Protein AF-A0A3D5BRB4-F1 (afdb_monomer)

Mean predicted aligned error: 9.16 Å

Radius of gyration: 21.83 Å; Cα contacts (8 Å, |Δi|>4): 92; chains: 1; bounding box: 49×21×58 Å

pLDDT: mean 83.14, std 8.95, range [60.34, 96.88]

Structure (mmCIF, N/CA/C/O backbone):
data_AF-A0A3D5BRB4-F1
#
_entry.id   AF-A0A3D5BRB4-F1
#
loop_
_atom_site.group_PDB
_atom_site.id
_atom_site.type_symbol
_atom_site.label_atom_id
_atom_site.label_alt_id
_atom_site.label_comp_id
_atom_site.label_asym_id
_atom_site.label_entity_id
_atom_site.label_seq_id
_atom_site.pdbx_PDB_ins_code
_atom_site.Cartn_x
_atom_site.Cartn_y
_atom_site.Cartn_z
_atom_site.occupancy
_atom_site.B_iso_or_equiv
_atom_site.auth_seq_id
_atom_site.auth_comp_id
_atom_site.auth_asym_id
_atom_site.auth_atom_id
_atom_site.pdbx_PDB_model_num
ATOM 1 N N . MET A 1 1 ? 14.524 10.921 -29.822 1.00 70.69 1 MET A N 1
ATOM 2 C CA . MET A 1 1 ? 13.113 10.756 -30.241 1.00 70.69 1 MET A CA 1
ATOM 3 C C . MET A 1 1 ? 12.640 9.313 -30.091 1.00 70.69 1 MET A C 1
ATOM 5 O O . MET A 1 1 ? 11.707 9.103 -29.334 1.00 70.69 1 MET A O 1
ATOM 9 N N . LEU A 1 2 ? 13.307 8.321 -30.701 1.00 81.62 2 LEU A N 1
ATOM 10 C CA . LEU A 1 2 ? 12.950 6.895 -30.564 1.00 81.62 2 LEU A CA 1
ATOM 11 C C . LEU A 1 2 ? 12.764 6.387 -29.108 1.00 81.62 2 LEU A C 1
ATOM 13 O O . LEU A 1 2 ? 11.720 5.799 -28.839 1.00 81.62 2 LEU A O 1
ATOM 17 N N . PRO A 1 3 ? 13.680 6.654 -28.148 1.00 87.00 3 PRO A N 1
ATOM 18 C CA . PRO A 1 3 ? 13.520 6.163 -26.771 1.00 87.00 3 PRO A CA 1
ATOM 19 C C . PRO A 1 3 ? 12.309 6.769 -26.047 1.00 87.00 3 PRO A C 1
ATOM 21 O O . PRO A 1 3 ? 11.641 6.085 -25.280 1.00 87.00 3 PRO A O 1
ATOM 24 N N . LEU A 1 4 ? 11.973 8.030 -26.343 1.00 91.12 4 LEU A N 1
ATOM 25 C CA . LEU A 1 4 ? 10.806 8.702 -25.768 1.00 91.12 4 LEU A CA 1
ATOM 26 C C . LEU A 1 4 ? 9.497 8.063 -26.251 1.00 91.12 4 LEU A C 1
ATOM 28 O O . LEU A 1 4 ? 8.573 7.884 -25.465 1.00 91.12 4 LEU A O 1
ATOM 32 N N . VAL A 1 5 ? 9.429 7.695 -27.535 1.00 94.44 5 VAL A N 1
ATOM 33 C CA . VAL A 1 5 ? 8.255 7.023 -28.110 1.00 94.44 5 VAL A CA 1
ATOM 34 C C . VAL A 1 5 ? 8.074 5.637 -27.494 1.00 94.44 5 VAL A C 1
ATOM 36 O O . VAL A 1 5 ? 6.961 5.291 -27.113 1.00 94.44 5 VAL A O 1
ATOM 39 N N . ILE A 1 6 ? 9.158 4.868 -27.335 1.00 93.94 6 ILE A N 1
ATOM 40 C CA . ILE A 1 6 ? 9.111 3.540 -26.702 1.00 93.94 6 ILE A CA 1
ATOM 41 C C . ILE A 1 6 ? 8.622 3.655 -25.255 1.00 93.94 6 ILE A C 1
ATOM 43 O O . ILE A 1 6 ? 7.695 2.947 -24.867 1.00 93.94 6 ILE A O 1
ATOM 47 N N . LEU A 1 7 ? 9.184 4.586 -24.479 1.00 94.81 7 LEU A N 1
ATOM 48 C CA . LEU A 1 7 ? 8.746 4.840 -23.107 1.00 94.81 7 LEU A CA 1
ATOM 49 C C . LEU A 1 7 ? 7.256 5.202 -23.049 1.00 94.81 7 LEU A C 1
ATOM 51 O O . LEU A 1 7 ? 6.519 4.648 -22.237 1.00 94.81 7 LEU A O 1
ATOM 55 N N . LEU A 1 8 ? 6.798 6.095 -23.931 1.00 95.38 8 LEU A N 1
ATOM 56 C CA . LEU A 1 8 ? 5.400 6.514 -23.979 1.00 95.38 8 LEU A CA 1
ATOM 57 C C . LEU A 1 8 ? 4.465 5.338 -24.288 1.00 95.38 8 LEU A C 1
ATOM 59 O O . LEU A 1 8 ? 3.420 5.211 -23.655 1.00 95.38 8 LEU A O 1
ATOM 63 N N . VAL A 1 9 ? 4.848 4.460 -25.219 1.00 96.00 9 VAL A N 1
ATOM 64 C CA . VAL A 1 9 ? 4.084 3.245 -25.541 1.00 96.00 9 VAL A CA 1
ATOM 65 C C . VAL A 1 9 ? 4.010 2.310 -24.334 1.00 96.00 9 VA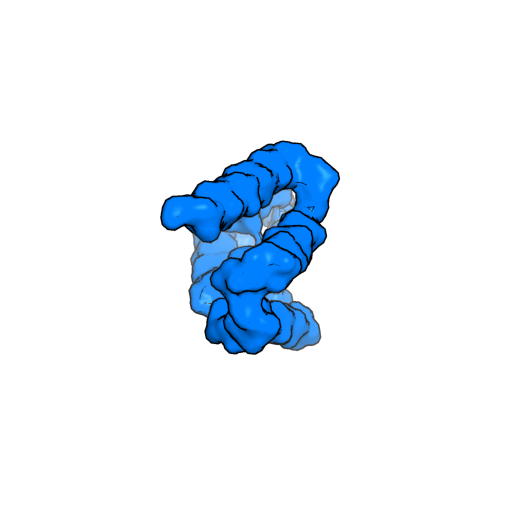L A C 1
ATOM 67 O O . VAL A 1 9 ? 2.925 1.817 -24.027 1.00 96.00 9 VAL A O 1
ATOM 70 N N . ILE A 1 10 ? 5.119 2.099 -23.617 1.00 95.50 10 ILE A N 1
ATOM 71 C CA . ILE A 1 10 ? 5.140 1.268 -22.401 1.00 95.50 10 ILE A CA 1
ATOM 72 C C . ILE A 1 10 ? 4.193 1.848 -21.342 1.00 95.50 10 ILE A C 1
ATOM 74 O O . ILE A 1 10 ? 3.350 1.126 -20.809 1.00 95.50 10 ILE A O 1
ATOM 78 N N . VAL A 1 11 ? 4.279 3.154 -21.077 1.00 95.44 11 VAL A N 1
ATOM 79 C CA . VAL A 1 11 ? 3.446 3.838 -20.074 1.00 95.44 11 VAL A CA 1
ATOM 80 C C . VAL A 1 11 ? 1.965 3.811 -20.454 1.00 95.44 11 VAL A C 1
ATOM 82 O O . VAL A 1 11 ? 1.126 3.492 -19.612 1.00 95.44 11 VAL A O 1
ATOM 85 N N . LEU A 1 12 ? 1.624 4.095 -21.715 1.00 96.88 12 LEU A N 1
ATOM 86 C CA . LEU A 1 12 ? 0.241 4.030 -22.197 1.00 96.88 12 LEU A CA 1
ATOM 87 C C . LEU A 1 12 ? -0.322 2.613 -22.100 1.00 96.88 12 LEU A C 1
ATOM 89 O O . LEU A 1 12 ? -1.458 2.432 -21.667 1.00 96.88 12 LEU A O 1
ATOM 93 N N . THR A 1 13 ? 0.478 1.606 -22.452 1.00 95.56 13 THR A N 1
ATOM 94 C CA . THR A 1 13 ? 0.068 0.202 -22.345 1.00 95.56 13 THR A CA 1
ATOM 95 C C . THR A 1 13 ? -0.194 -0.171 -20.887 1.00 95.56 13 THR A C 1
ATOM 97 O O . THR A 1 13 ? -1.240 -0.737 -20.582 1.00 95.56 13 THR A O 1
ATOM 100 N N . ALA A 1 14 ? 0.699 0.208 -19.967 1.00 95.88 14 ALA A N 1
ATOM 101 C CA . ALA A 1 14 ? 0.512 -0.019 -18.535 1.00 95.88 14 ALA A CA 1
ATOM 102 C C . ALA A 1 14 ? -0.763 0.652 -18.004 1.00 95.88 14 ALA A C 1
ATOM 104 O O . ALA A 1 14 ? -1.524 0.030 -17.267 1.00 95.88 14 ALA A O 1
ATOM 105 N N . LEU A 1 15 ? -1.036 1.891 -18.426 1.00 96.38 15 LEU A N 1
ATOM 106 C CA . LEU A 1 15 ? -2.237 2.626 -18.036 1.00 96.38 15 LEU A CA 1
ATOM 107 C C . LEU A 1 15 ? -3.516 1.923 -18.506 1.00 96.38 15 LEU A C 1
ATOM 109 O O . LEU A 1 15 ? -4.450 1.764 -17.723 1.00 96.38 15 LEU A O 1
ATOM 113 N N . VAL A 1 16 ? -3.554 1.464 -19.760 1.00 96.19 16 VAL A N 1
ATOM 114 C CA . VAL A 1 16 ? -4.697 0.707 -20.296 1.00 96.19 16 VAL A CA 1
ATOM 115 C C . VAL A 1 16 ? -4.897 -0.595 -19.523 1.00 96.19 16 VAL A C 1
ATOM 117 O O . VAL A 1 16 ? -6.029 -0.921 -19.174 1.00 96.19 16 VAL A O 1
ATOM 120 N N . LEU A 1 17 ? -3.817 -1.313 -19.200 1.00 95.44 17 LEU A N 1
ATOM 121 C CA . LEU A 1 17 ? -3.889 -2.545 -18.411 1.00 95.44 17 LEU A CA 1
ATOM 122 C C . LEU A 1 17 ? -4.391 -2.293 -16.983 1.00 95.44 17 LEU A C 1
ATOM 124 O O . LEU A 1 17 ? -5.208 -3.067 -16.486 1.00 95.44 17 LEU A O 1
ATOM 128 N N . PHE A 1 18 ? -3.958 -1.202 -16.344 1.00 94.56 18 PHE A N 1
ATOM 129 C CA . PHE A 1 18 ? -4.446 -0.812 -15.021 1.00 94.56 18 PHE A CA 1
ATOM 130 C C . PHE A 1 18 ? -5.928 -0.439 -15.029 1.00 94.56 18 PHE A C 1
ATOM 132 O O . PHE A 1 18 ? -6.663 -0.886 -14.154 1.00 94.56 18 PHE A O 1
ATOM 139 N N . ILE A 1 19 ? -6.385 0.334 -16.019 1.00 95.31 19 ILE A N 1
ATOM 140 C CA . ILE A 1 19 ? -7.801 0.716 -16.141 1.00 95.31 19 ILE A CA 1
ATOM 141 C C . ILE A 1 19 ? -8.665 -0.503 -16.485 1.00 95.31 19 ILE A C 1
ATOM 143 O O . ILE A 1 19 ? -9.761 -0.653 -15.951 1.00 95.31 19 ILE A O 1
ATOM 147 N N . GLY A 1 20 ? -8.177 -1.377 -17.369 1.00 94.31 20 GLY A N 1
ATOM 148 C CA . GLY A 1 20 ? -8.888 -2.583 -17.783 1.00 94.31 20 GLY A CA 1
ATOM 149 C C . GLY A 1 20 ? -9.000 -3.635 -16.679 1.00 94.31 20 GLY A C 1
ATOM 150 O O . GLY A 1 20 ? -9.903 -4.466 -16.729 1.00 94.31 20 GLY A O 1
ATOM 151 N N . GLY A 1 21 ? -8.096 -3.620 -15.692 1.00 90.94 21 GLY A N 1
ATOM 152 C CA . GLY A 1 21 ? -8.098 -4.567 -14.573 1.00 90.94 21 GLY A CA 1
ATOM 153 C C . GLY A 1 21 ? -7.948 -6.034 -14.997 1.00 90.94 21 GLY A C 1
ATOM 154 O O . GLY A 1 21 ? -8.263 -6.932 -14.222 1.00 90.94 21 GLY A O 1
ATOM 155 N N . TRP A 1 22 ? -7.501 -6.297 -16.231 1.00 92.69 22 TRP A N 1
ATOM 156 C CA . TRP A 1 22 ? -7.413 -7.650 -16.795 1.00 92.69 22 TRP A CA 1
ATOM 157 C C . TRP A 1 22 ? -6.301 -8.486 -16.166 1.00 92.69 22 TRP A C 1
ATOM 159 O O . TRP A 1 22 ? -6.377 -9.712 -16.150 1.00 92.69 22 TRP A O 1
ATOM 169 N N . LEU A 1 23 ? -5.259 -7.820 -15.668 1.00 94.06 23 LEU A N 1
ATOM 170 C CA . LEU A 1 23 ? -4.114 -8.433 -15.011 1.00 94.06 23 LEU A CA 1
ATOM 171 C C . LEU A 1 23 ? -3.950 -7.839 -13.608 1.00 94.06 23 LEU A C 1
ATOM 173 O O . LEU A 1 23 ? -4.214 -6.647 -13.421 1.00 94.06 23 LEU A O 1
ATOM 177 N N . PRO A 1 24 ? -3.467 -8.629 -12.631 1.00 94.19 24 PRO A N 1
ATOM 178 C CA . PRO A 1 24 ? -3.074 -8.097 -11.334 1.00 94.19 24 PRO A CA 1
ATOM 179 C C . PRO A 1 24 ? -2.045 -6.977 -11.502 1.00 94.19 24 PRO A C 1
ATOM 181 O O . PRO A 1 24 ? -1.116 -7.092 -12.307 1.00 94.19 24 PRO A O 1
ATOM 184 N N . VAL A 1 25 ? -2.190 -5.915 -10.711 1.00 91.06 25 VAL A N 1
ATOM 185 C CA . VAL A 1 25 ? -1.302 -4.740 -10.744 1.00 91.06 25 VAL A CA 1
ATOM 186 C C . VAL A 1 25 ? 0.175 -5.114 -10.599 1.00 91.06 25 VAL A C 1
ATOM 188 O O . VAL A 1 25 ? 1.018 -4.549 -11.293 1.00 91.06 25 VAL A O 1
ATOM 191 N N . ASP A 1 26 ? 0.476 -6.131 -9.791 1.00 92.69 26 ASP A N 1
ATOM 192 C CA . ASP A 1 26 ? 1.838 -6.626 -9.575 1.00 92.69 26 ASP A CA 1
ATOM 193 C C . ASP A 1 26 ? 2.438 -7.238 -10.852 1.00 92.69 26 ASP A C 1
ATOM 195 O O . ASP A 1 26 ? 3.606 -7.017 -11.177 1.00 92.69 26 ASP A O 1
ATOM 199 N N . VAL A 1 27 ? 1.622 -7.965 -11.625 1.00 94.88 27 VAL A N 1
ATOM 200 C CA . VAL A 1 27 ? 2.034 -8.579 -12.897 1.00 94.88 27 VAL A CA 1
ATOM 201 C C . VAL A 1 27 ? 2.285 -7.502 -13.946 1.00 94.88 27 VAL A C 1
ATOM 203 O O . VAL A 1 27 ? 3.289 -7.554 -14.654 1.00 94.88 27 VAL A O 1
ATOM 206 N N . VAL A 1 28 ? 1.410 -6.496 -14.026 1.00 95.69 28 VAL A N 1
ATOM 207 C CA . VAL A 1 28 ? 1.599 -5.351 -14.929 1.00 95.69 28 VAL A CA 1
ATOM 208 C C . VAL A 1 28 ? 2.889 -4.602 -14.583 1.00 95.69 28 VAL A C 1
ATOM 210 O O . VAL A 1 28 ? 3.669 -4.296 -15.483 1.00 95.69 28 VAL A O 1
ATOM 213 N N . GLY A 1 29 ? 3.166 -4.378 -13.295 1.00 93.12 29 GLY A N 1
ATOM 214 C CA . GLY A 1 29 ? 4.410 -3.757 -12.836 1.00 93.12 29 GLY A CA 1
ATOM 215 C C . GLY A 1 29 ? 5.663 -4.533 -13.259 1.00 93.12 29 GLY A C 1
ATOM 216 O O . GLY A 1 29 ? 6.602 -3.942 -13.794 1.00 93.12 29 GLY A O 1
ATOM 217 N N . LEU A 1 30 ? 5.659 -5.862 -13.102 1.00 93.75 30 LEU A N 1
ATOM 218 C CA . LEU A 1 30 ? 6.760 -6.722 -13.553 1.00 93.75 30 LEU A CA 1
ATOM 219 C C . LEU A 1 30 ? 6.946 -6.690 -15.076 1.00 93.75 30 LEU A C 1
ATOM 221 O O . LEU A 1 30 ? 8.082 -6.659 -15.546 1.00 93.75 30 LEU A O 1
ATOM 225 N N . MET A 1 31 ? 5.857 -6.653 -15.851 1.00 94.50 31 MET A N 1
ATOM 226 C CA . MET A 1 31 ? 5.935 -6.521 -17.310 1.00 94.50 31 MET A CA 1
ATOM 227 C C . MET A 1 31 ? 6.532 -5.180 -17.739 1.00 94.50 31 MET A C 1
ATOM 229 O O . MET A 1 31 ? 7.348 -5.150 -18.656 1.00 94.50 31 MET A O 1
ATOM 233 N N . VAL A 1 32 ? 6.166 -4.080 -17.073 1.00 94.56 32 VAL A N 1
ATOM 234 C CA . VAL A 1 32 ? 6.752 -2.755 -17.335 1.00 94.56 32 VAL A CA 1
ATOM 235 C C . VAL A 1 32 ? 8.247 -2.763 -17.035 1.00 94.56 32 VAL A C 1
ATOM 237 O O . VAL A 1 32 ? 9.037 -2.317 -17.863 1.00 94.56 32 VAL A O 1
ATOM 240 N N . LEU A 1 33 ? 8.647 -3.317 -15.8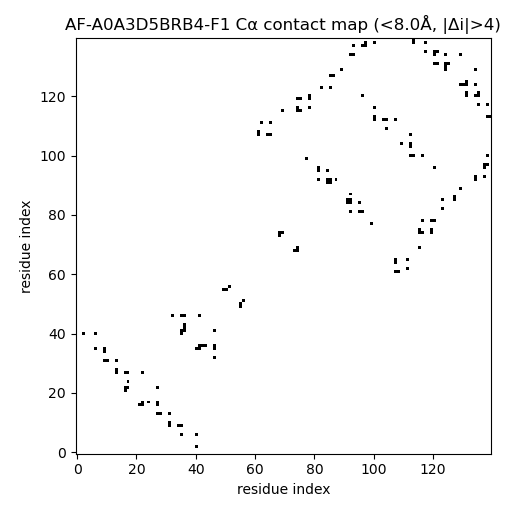89 1.00 93.50 33 LEU A N 1
ATOM 241 C CA . LEU A 1 33 ? 10.052 -3.425 -15.508 1.00 93.50 33 LEU A CA 1
ATOM 242 C C . LEU A 1 33 ? 10.852 -4.272 -16.511 1.00 93.50 33 LEU A C 1
ATOM 244 O O . LEU A 1 33 ? 11.916 -3.850 -16.961 1.00 93.50 33 LEU A O 1
ATOM 248 N N . ALA A 1 34 ? 10.309 -5.421 -16.924 1.00 93.00 34 ALA A N 1
ATOM 249 C CA . ALA A 1 34 ? 10.909 -6.264 -17.953 1.00 93.00 34 ALA A CA 1
ATOM 250 C C . ALA A 1 34 ? 11.017 -5.535 -19.302 1.00 93.00 34 ALA A C 1
ATOM 252 O O . ALA A 1 34 ? 12.061 -5.594 -19.946 1.00 93.00 34 ALA A O 1
ATOM 253 N N . ALA A 1 35 ? 9.978 -4.805 -19.719 1.00 94.06 35 ALA A N 1
ATOM 254 C CA . ALA A 1 35 ? 9.988 -4.037 -20.961 1.00 94.06 35 ALA A CA 1
ATOM 255 C C . ALA A 1 35 ? 11.050 -2.926 -20.943 1.00 94.06 35 ALA A C 1
ATOM 257 O O . ALA A 1 35 ? 11.776 -2.761 -21.922 1.00 94.06 35 ALA A O 1
ATOM 258 N N . LEU A 1 36 ? 11.186 -2.194 -19.834 1.00 92.94 36 LEU A N 1
ATOM 259 C CA . LEU A 1 36 ? 12.198 -1.144 -19.672 1.00 92.94 36 LEU A CA 1
ATOM 260 C C . LEU A 1 36 ? 13.628 -1.705 -19.708 1.00 92.94 36 LEU A C 1
ATOM 262 O O . LEU A 1 36 ? 14.487 -1.136 -20.381 1.00 92.94 36 LEU A O 1
ATOM 266 N N . ALA A 1 37 ? 13.865 -2.843 -19.050 1.00 91.31 37 ALA A N 1
ATOM 267 C CA . ALA A 1 37 ? 15.165 -3.510 -19.058 1.00 91.31 37 ALA A CA 1
ATOM 268 C C . ALA A 1 37 ? 15.517 -4.085 -20.444 1.00 91.31 37 ALA A C 1
ATOM 270 O O . ALA A 1 37 ? 16.622 -3.875 -20.939 1.00 91.31 37 ALA A O 1
ATOM 271 N N . LEU A 1 38 ? 14.573 -4.765 -21.110 1.00 91.81 38 LEU A N 1
ATOM 272 C CA . LEU A 1 38 ? 14.786 -5.361 -22.439 1.00 91.81 38 LEU A CA 1
ATOM 273 C C . LEU A 1 38 ? 14.988 -4.314 -23.540 1.00 91.81 38 LEU A C 1
ATOM 275 O O . LEU A 1 38 ? 15.713 -4.560 -24.500 1.00 91.81 38 LEU A O 1
ATOM 279 N N . THR A 1 39 ? 14.351 -3.149 -23.413 1.00 91.25 39 THR A N 1
ATOM 280 C CA . THR A 1 39 ? 14.522 -2.034 -24.360 1.00 91.25 39 THR A CA 1
ATOM 281 C C . THR A 1 39 ? 15.798 -1.227 -24.111 1.00 91.25 39 THR A C 1
ATOM 283 O O . THR A 1 39 ? 16.112 -0.345 -24.909 1.00 91.25 39 THR A O 1
ATOM 286 N N . GLY A 1 40 ? 16.539 -1.514 -23.032 1.00 89.06 40 GLY A N 1
ATOM 287 C CA . GLY A 1 40 ? 17.755 -0.788 -22.660 1.00 89.06 40 GLY A CA 1
ATOM 288 C C . GLY A 1 40 ? 17.502 0.675 -22.289 1.00 89.06 40 GLY A C 1
ATOM 289 O O . GLY A 1 40 ? 18.431 1.479 -22.309 1.00 89.06 40 GLY A O 1
ATOM 290 N N . LEU A 1 41 ? 16.249 1.034 -21.982 1.00 89.69 41 LEU A N 1
ATOM 291 C CA . LEU A 1 41 ? 15.882 2.376 -21.519 1.00 89.69 41 LEU A CA 1
ATOM 292 C C . LEU A 1 41 ? 16.399 2.654 -20.104 1.00 89.69 41 LEU A C 1
ATOM 294 O O . LEU A 1 41 ? 16.522 3.815 -19.726 1.00 89.69 41 LEU A O 1
ATOM 298 N N . VAL A 1 42 ? 16.649 1.591 -19.338 1.00 90.56 42 VAL A N 1
ATOM 299 C CA . VAL A 1 42 ? 17.039 1.619 -17.929 1.00 90.56 42 VAL A CA 1
ATOM 300 C C . VAL A 1 42 ? 18.112 0.550 -17.710 1.00 90.56 42 VAL A C 1
ATOM 302 O O . VAL A 1 42 ? 18.002 -0.548 -18.266 1.00 90.56 42 VAL A O 1
ATOM 305 N N . SER A 1 43 ? 19.151 0.848 -16.925 1.00 90.81 43 SER A N 1
ATOM 306 C CA . SER A 1 43 ? 20.169 -0.155 -16.580 1.00 90.81 43 SER A CA 1
ATOM 307 C C . SER A 1 43 ? 19.596 -1.235 -15.641 1.00 90.81 43 SER A C 1
ATOM 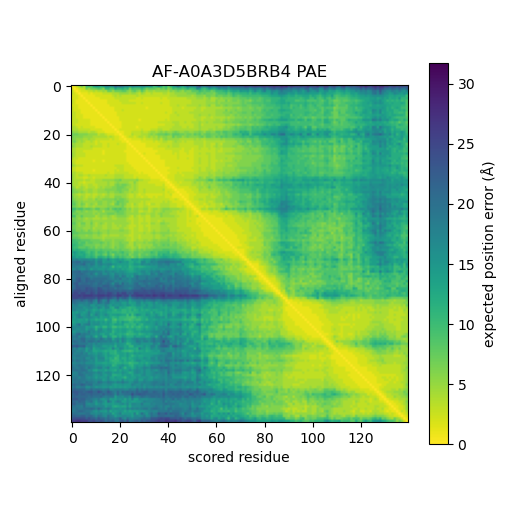309 O O . SER A 1 43 ? 18.606 -0.989 -14.945 1.00 90.81 43 SER A O 1
ATOM 311 N N . PRO A 1 44 ? 20.191 -2.441 -15.564 1.00 86.06 44 PRO A N 1
ATOM 312 C CA . PRO A 1 44 ? 19.776 -3.448 -14.586 1.00 86.06 44 PRO A CA 1
ATOM 313 C C . PRO A 1 44 ? 19.828 -2.934 -13.139 1.00 86.06 44 PRO A C 1
ATOM 315 O O . PRO A 1 44 ? 18.938 -3.243 -12.345 1.00 86.06 44 PRO A O 1
ATOM 318 N N . GLU A 1 45 ? 20.830 -2.118 -12.799 1.00 87.69 45 GLU A N 1
ATOM 319 C CA . GLU A 1 45 ? 20.945 -1.491 -11.480 1.00 87.69 45 GLU A CA 1
ATOM 320 C C . GLU A 1 45 ? 19.810 -0.493 -11.225 1.00 87.69 45 GLU A C 1
ATOM 322 O O . GLU A 1 45 ? 19.203 -0.509 -10.154 1.00 87.69 45 GLU A O 1
ATOM 327 N N . GLU A 1 46 ? 19.479 0.343 -12.210 1.00 88.44 46 GLU A N 1
ATOM 328 C CA . GLU A 1 46 ? 18.384 1.313 -12.119 1.00 88.44 46 GLU A CA 1
ATOM 329 C C . GLU A 1 46 ? 17.011 0.626 -12.029 1.00 88.44 46 GLU A C 1
ATOM 331 O O . GLU A 1 46 ? 16.151 1.049 -11.254 1.00 88.44 46 GLU A O 1
ATOM 336 N N . ALA A 1 47 ? 16.811 -0.478 -12.756 1.00 86.62 47 ALA A N 1
ATOM 337 C CA . ALA A 1 47 ? 15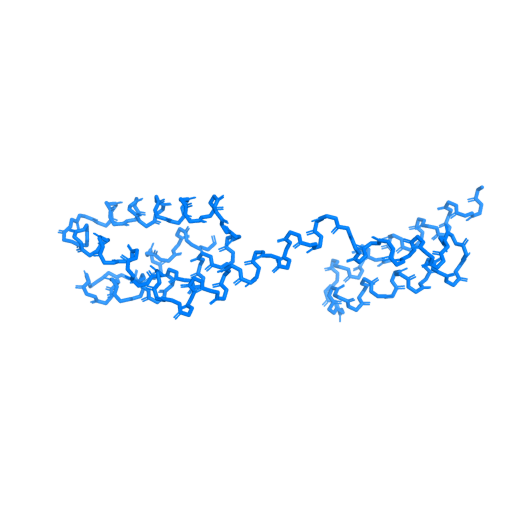.598 -1.285 -12.663 1.00 86.62 47 ALA A CA 1
ATOM 338 C C . ALA A 1 47 ? 15.448 -1.907 -11.263 1.00 86.62 47 ALA A C 1
ATOM 340 O O . ALA A 1 47 ? 14.351 -1.945 -10.703 1.00 86.62 47 ALA A O 1
ATOM 341 N N . MET A 1 48 ? 16.554 -2.355 -10.661 1.00 87.31 48 MET A N 1
ATOM 342 C CA . MET A 1 48 ? 16.563 -2.906 -9.304 1.00 87.31 48 MET A CA 1
ATOM 343 C C . MET A 1 48 ? 16.412 -1.827 -8.219 1.00 87.31 48 MET A C 1
ATOM 345 O O . MET A 1 48 ? 15.870 -2.115 -7.150 1.00 87.31 48 MET A O 1
ATOM 349 N N . ALA A 1 49 ? 16.821 -0.582 -8.485 1.00 87.75 49 ALA A N 1
ATOM 350 C CA . ALA A 1 49 ? 16.766 0.522 -7.523 1.00 87.75 49 ALA A CA 1
ATOM 351 C C . ALA A 1 49 ? 15.339 0.849 -7.041 1.00 87.75 49 ALA A C 1
ATOM 353 O O . ALA A 1 49 ? 15.152 1.321 -5.919 1.00 87.75 49 ALA A O 1
ATOM 354 N N . GLY A 1 50 ? 14.310 0.553 -7.844 1.00 83.31 50 GLY A N 1
ATOM 355 C CA . GLY A 1 50 ? 12.912 0.722 -7.434 1.00 83.31 50 GLY A CA 1
ATOM 356 C C . GLY A 1 50 ? 12.520 -0.144 -6.227 1.00 83.31 50 GLY A C 1
ATOM 357 O O . GLY A 1 50 ? 11.757 0.305 -5.364 1.00 83.31 50 GLY A O 1
ATOM 358 N N . PHE A 1 51 ? 13.088 -1.350 -6.115 1.00 86.69 51 PHE A N 1
ATOM 359 C CA . PHE A 1 51 ? 12.790 -2.300 -5.035 1.00 86.69 51 PHE A CA 1
ATOM 360 C C . PHE A 1 51 ? 13.409 -1.906 -3.691 1.00 86.69 51 PHE A C 1
ATOM 362 O O . PHE A 1 51 ? 12.878 -2.272 -2.645 1.00 86.69 51 PHE A O 1
ATOM 369 N N . SER A 1 52 ? 14.505 -1.147 -3.700 1.00 86.88 52 SER A N 1
ATOM 370 C CA . SER A 1 52 ? 15.156 -0.618 -2.495 1.00 86.88 52 SER A CA 1
ATOM 371 C C . SER A 1 52 ? 14.740 0.820 -2.174 1.00 86.88 52 SER A C 1
ATOM 373 O O . SER A 1 52 ? 15.353 1.473 -1.327 1.00 86.88 52 SER A O 1
ATOM 375 N N . SER A 1 53 ? 13.691 1.333 -2.827 1.00 90.12 53 SER A N 1
ATOM 376 C CA . SER A 1 53 ? 13.244 2.704 -2.606 1.00 90.12 53 SER A CA 1
ATOM 377 C C . SER A 1 53 ? 12.763 2.925 -1.159 1.00 90.12 53 SER A C 1
ATOM 379 O O . SER A 1 53 ? 12.125 2.046 -0.565 1.00 90.12 53 SER A O 1
ATOM 381 N N . PRO A 1 54 ? 12.991 4.122 -0.580 1.00 90.25 54 PRO A N 1
ATOM 382 C CA . PRO A 1 54 ? 12.502 4.461 0.759 1.00 90.25 54 PRO A CA 1
ATOM 383 C C . PRO A 1 54 ? 10.992 4.243 0.930 1.00 90.25 54 PRO A C 1
ATOM 385 O O . PRO A 1 54 ? 10.531 3.867 2.009 1.00 90.25 54 PRO A O 1
ATOM 388 N N . ALA A 1 55 ? 10.221 4.436 -0.146 1.00 87.12 55 ALA A N 1
ATOM 389 C CA . ALA A 1 55 ? 8.786 4.183 -0.175 1.00 87.12 55 ALA A CA 1
ATOM 390 C C . ALA A 1 55 ? 8.459 2.695 0.030 1.00 87.12 55 ALA A C 1
ATOM 392 O O . ALA A 1 55 ? 7.639 2.370 0.888 1.00 87.12 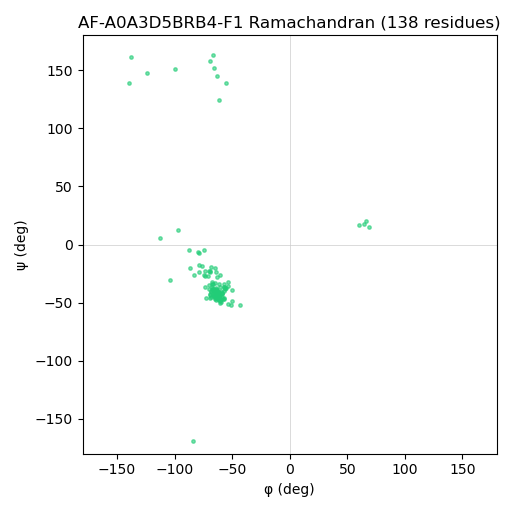55 ALA A O 1
ATOM 393 N N . VAL A 1 56 ? 9.137 1.790 -0.687 1.00 89.44 56 VAL A N 1
ATOM 394 C CA . VAL A 1 56 ? 8.966 0.339 -0.507 1.00 89.44 56 VAL A CA 1
ATOM 395 C C . VAL A 1 56 ? 9.307 -0.051 0.929 1.00 89.44 56 VAL A C 1
ATOM 397 O O . VAL A 1 56 ? 8.486 -0.669 1.602 1.00 89.44 56 VAL A O 1
ATOM 400 N N . ILE A 1 57 ? 10.458 0.386 1.448 1.00 90.38 57 ILE A N 1
ATOM 401 C CA . ILE A 1 57 ? 10.885 0.082 2.825 1.00 90.38 57 ILE A CA 1
ATOM 402 C C . ILE A 1 57 ? 9.845 0.558 3.851 1.00 90.38 57 ILE A C 1
ATOM 404 O O . ILE A 1 57 ? 9.537 -0.159 4.803 1.00 90.38 57 ILE A O 1
ATOM 408 N N . THR A 1 58 ? 9.257 1.737 3.638 1.00 86.56 58 THR A N 1
ATOM 409 C CA . THR A 1 58 ? 8.215 2.289 4.514 1.00 86.56 58 THR A CA 1
ATOM 410 C C . THR A 1 58 ? 6.959 1.419 4.512 1.00 86.56 58 THR A C 1
ATOM 412 O O . THR A 1 58 ? 6.432 1.102 5.577 1.00 86.56 58 THR A O 1
ATOM 415 N N . VAL A 1 59 ? 6.504 0.972 3.338 1.00 85.00 59 VAL A N 1
ATOM 416 C CA . VAL A 1 59 ? 5.349 0.067 3.217 1.00 85.00 59 VAL A CA 1
ATOM 417 C C . VAL A 1 59 ? 5.619 -1.262 3.932 1.00 85.00 59 VAL A C 1
ATOM 419 O O . VAL A 1 59 ? 4.772 -1.739 4.688 1.00 85.00 59 VAL A O 1
ATOM 422 N N . TRP A 1 60 ? 6.819 -1.829 3.778 1.00 88.56 60 TRP A N 1
ATOM 423 C CA . TRP A 1 60 ? 7.233 -3.037 4.501 1.00 88.56 60 TRP A CA 1
ATOM 424 C C . TRP A 1 60 ? 7.230 -2.839 6.021 1.00 88.56 60 TRP A C 1
ATOM 426 O O . TRP A 1 60 ? 6.660 -3.653 6.750 1.00 88.56 60 TRP A O 1
ATOM 436 N N . ALA A 1 61 ? 7.812 -1.742 6.511 1.00 87.00 61 ALA A N 1
ATOM 437 C CA . ALA A 1 61 ? 7.813 -1.409 7.933 1.00 87.00 61 ALA A CA 1
ATOM 438 C C . ALA A 1 61 ? 6.386 -1.250 8.484 1.00 87.00 61 ALA A C 1
ATOM 440 O O . ALA A 1 61 ? 6.085 -1.747 9.569 1.00 87.00 61 ALA A O 1
ATOM 441 N N . MET A 1 62 ? 5.484 -0.630 7.718 1.00 80.94 62 MET A N 1
ATOM 442 C CA . MET A 1 62 ? 4.070 -0.506 8.074 1.00 80.94 62 MET A CA 1
ATOM 443 C C . MET A 1 62 ? 3.363 -1.864 8.158 1.00 80.94 62 MET A C 1
ATOM 445 O O . MET A 1 62 ? 2.607 -2.082 9.104 1.00 80.94 62 MET A O 1
ATOM 449 N N . PHE A 1 63 ? 3.621 -2.797 7.234 1.00 80.69 63 PHE A N 1
ATOM 450 C CA . PHE A 1 63 ? 3.075 -4.158 7.320 1.00 80.69 63 PHE A CA 1
ATOM 451 C C . PHE A 1 63 ? 3.586 -4.916 8.553 1.00 80.69 63 PHE A C 1
ATOM 453 O O . PHE A 1 63 ? 2.814 -5.608 9.219 1.00 80.69 63 PHE A O 1
ATOM 460 N N . ILE A 1 64 ? 4.863 -4.754 8.907 1.00 85.62 64 ILE A N 1
ATOM 461 C CA . ILE A 1 64 ? 5.437 -5.352 10.121 1.00 85.62 64 ILE A CA 1
ATOM 462 C C . ILE A 1 64 ? 4.792 -4.750 11.377 1.00 85.62 64 ILE A C 1
ATOM 464 O O . ILE A 1 64 ? 4.363 -5.490 12.265 1.00 85.62 64 ILE A O 1
ATOM 468 N N . LEU A 1 65 ? 4.673 -3.419 11.443 1.00 80.62 65 LEU A N 1
ATOM 469 C CA . LEU A 1 65 ? 4.001 -2.715 12.539 1.00 80.62 65 LEU A CA 1
ATOM 470 C C . LEU A 1 65 ? 2.550 -3.176 12.688 1.00 80.62 65 LEU A C 1
ATOM 472 O O . LEU A 1 65 ? 2.120 -3.511 13.789 1.00 80.62 65 LEU A O 1
ATOM 476 N N . SER A 1 66 ? 1.825 -3.257 11.575 1.00 69.00 66 SER A N 1
ATOM 477 C CA . SER A 1 66 ? 0.456 -3.764 11.479 1.00 69.00 66 SER A CA 1
ATOM 478 C C . SER A 1 66 ? 0.299 -5.166 12.071 1.00 69.00 66 SER A C 1
ATOM 480 O O . SER A 1 66 ? -0.541 -5.398 12.953 1.00 69.00 66 SER A O 1
ATOM 482 N N . ALA A 1 67 ? 1.160 -6.095 11.654 1.00 76.75 67 ALA A N 1
ATOM 483 C CA . ALA A 1 67 ? 1.165 -7.459 12.163 1.00 76.75 67 ALA A CA 1
ATOM 484 C C . ALA A 1 67 ? 1.502 -7.508 13.664 1.00 76.75 67 ALA A C 1
ATOM 486 O O . ALA A 1 67 ? 0.863 -8.250 14.416 1.00 76.75 67 ALA A O 1
ATOM 487 N N . GLY A 1 68 ? 2.461 -6.695 14.119 1.00 81.44 68 GLY A N 1
ATOM 488 C CA . GLY A 1 68 ? 2.823 -6.568 15.531 1.00 81.44 68 GLY A CA 1
ATOM 489 C C . GLY A 1 68 ? 1.671 -6.040 16.389 1.00 81.44 68 GLY A C 1
ATOM 490 O O . GLY A 1 68 ? 1.368 -6.601 17.444 1.00 81.44 68 GLY A O 1
ATOM 491 N N . LEU A 1 69 ? 0.966 -5.014 15.915 1.00 73.81 69 LEU A N 1
ATOM 492 C CA . LEU A 1 69 ? -0.174 -4.410 16.608 1.00 73.81 69 LEU A CA 1
ATOM 493 C C . LEU A 1 69 ? -1.363 -5.378 16.710 1.00 73.81 69 LEU A C 1
ATOM 495 O O . LEU A 1 69 ? -2.027 -5.461 17.746 1.00 73.81 69 LEU A O 1
ATOM 499 N N . THR A 1 70 ? -1.582 -6.162 15.652 1.00 69.56 70 THR A N 1
ATOM 500 C CA . THR A 1 70 ? -2.618 -7.201 15.604 1.00 69.56 70 THR A CA 1
ATOM 501 C C . THR A 1 70 ? -2.283 -8.364 16.545 1.00 69.56 70 THR A C 1
ATOM 503 O O . THR A 1 70 ? -3.131 -8.780 17.331 1.00 69.56 70 THR A O 1
ATOM 506 N N . ARG A 1 71 ? -1.032 -8.855 16.543 1.00 75.31 71 ARG A N 1
ATOM 507 C CA . ARG A 1 71 ? -0.579 -9.952 17.424 1.00 75.31 71 ARG A CA 1
ATOM 508 C C . ARG A 1 71 ? -0.563 -9.586 18.907 1.00 75.31 71 ARG A C 1
ATOM 510 O O . ARG A 1 71 ? -0.822 -10.444 19.743 1.00 75.31 71 ARG A O 1
ATOM 517 N N . THR A 1 72 ? -0.251 -8.337 19.241 1.00 79.00 72 THR A N 1
ATOM 518 C CA . THR A 1 72 ? -0.193 -7.859 20.635 1.00 79.00 72 THR A CA 1
ATOM 519 C C . THR A 1 72 ? -1.571 -7.559 21.229 1.00 79.00 72 THR A C 1
ATOM 521 O O . THR A 1 72 ? -1.678 -7.276 22.422 1.00 79.00 72 THR A O 1
ATOM 524 N N . GLY A 1 73 ? -2.639 -7.602 20.424 1.00 68.31 73 GLY A N 1
ATOM 525 C CA . GLY A 1 73 ? -3.994 -7.295 20.881 1.00 68.31 73 GLY A CA 1
ATOM 526 C C . GLY A 1 73 ? -4.198 -5.821 21.240 1.00 68.31 73 GLY A C 1
ATOM 527 O O . GLY A 1 73 ? -5.201 -5.481 21.868 1.00 68.31 73 GLY A O 1
ATOM 528 N N . VAL A 1 74 ? -3.288 -4.926 20.836 1.00 70.75 74 VAL A N 1
ATOM 529 C CA . VAL A 1 74 ? -3.430 -3.473 21.041 1.00 70.75 74 VAL A CA 1
ATOM 530 C C . VAL A 1 74 ? -4.724 -2.970 20.403 1.00 70.75 74 VAL A C 1
ATOM 532 O O . VAL A 1 74 ? -5.436 -2.186 21.019 1.00 70.75 74 VAL A O 1
ATOM 535 N N . ALA A 1 75 ? -5.094 -3.531 19.250 1.00 63.31 75 ALA A N 1
ATOM 536 C CA . ALA A 1 75 ? -6.408 -3.404 18.621 1.00 63.31 75 ALA A CA 1
ATOM 537 C C . ALA A 1 75 ? -7.584 -3.538 19.610 1.00 63.31 75 ALA A C 1
ATOM 539 O O . ALA A 1 75 ? -8.446 -2.665 19.714 1.00 63.31 75 ALA A O 1
ATOM 540 N N . TYR A 1 76 ? -7.584 -4.622 20.388 1.00 64.81 76 TYR A N 1
ATOM 541 C CA . TYR A 1 76 ? -8.620 -4.917 21.372 1.00 64.81 76 TYR A CA 1
ATOM 542 C C . TYR A 1 76 ? -8.560 -3.956 22.567 1.00 64.81 76 TYR A C 1
ATOM 544 O O . TYR A 1 76 ? -9.595 -3.492 23.044 1.00 64.81 76 TYR A O 1
ATOM 552 N N . ARG A 1 77 ? -7.350 -3.594 23.018 1.00 71.00 77 ARG A N 1
ATOM 553 C CA . ARG A 1 77 ? -7.155 -2.631 24.116 1.00 71.00 77 ARG A CA 1
ATOM 554 C C . ARG A 1 77 ? -7.591 -1.216 23.741 1.00 71.00 77 ARG A C 1
ATOM 556 O O . ARG A 1 77 ? -8.118 -0.517 24.597 1.00 71.00 77 ARG A O 1
ATOM 563 N N . ILE A 1 78 ? -7.430 -0.816 22.479 1.00 67.50 78 ILE A N 1
ATOM 564 C CA . ILE A 1 78 ? -7.934 0.461 21.957 1.00 67.50 78 ILE A CA 1
ATOM 565 C C . ILE A 1 78 ? -9.464 0.454 21.934 1.00 67.50 78 ILE A C 1
ATOM 567 O O . ILE A 1 78 ? -10.066 1.455 22.300 1.00 67.50 78 ILE A O 1
ATOM 571 N N . GLY A 1 79 ? -10.095 -0.675 21.586 1.00 63.97 79 GLY A N 1
ATOM 572 C CA . GLY A 1 79 ? -11.555 -0.834 21.565 1.00 63.97 79 GLY A CA 1
ATOM 573 C C . GLY A 1 79 ? -12.238 -0.831 22.941 1.00 63.97 79 GLY A C 1
ATOM 574 O O . GLY A 1 79 ? -13.420 -0.504 23.035 1.00 63.97 79 GLY A O 1
ATOM 575 N N . GLN A 1 80 ? -11.523 -1.156 24.023 1.00 72.88 80 GLN A N 1
ATOM 576 C CA . GLN A 1 80 ? -12.086 -1.174 25.381 1.00 72.88 80 GLN A CA 1
ATOM 577 C C . GLN A 1 80 ? -12.624 0.197 25.848 1.00 72.88 80 GLN A C 1
ATOM 579 O O . GLN A 1 80 ? -13.780 0.247 26.273 1.00 72.88 80 GLN A O 1
ATOM 584 N N . PRO A 1 81 ? -11.876 1.316 25.742 1.00 73.69 81 PRO A N 1
ATOM 585 C CA . PRO A 1 81 ? -12.399 2.646 26.055 1.00 73.69 81 PRO A CA 1
ATOM 586 C C . PRO A 1 81 ? -13.639 3.028 25.234 1.00 73.69 81 PRO A C 1
ATOM 588 O O . PRO A 1 81 ? -14.543 3.681 25.758 1.00 73.69 81 PRO A O 1
ATOM 591 N N . LEU A 1 82 ? -13.735 2.582 23.972 1.00 70.75 82 LEU A N 1
ATOM 592 C CA . LEU A 1 82 ? -14.901 2.849 23.117 1.00 70.75 82 LEU A CA 1
ATOM 593 C C . LEU A 1 82 ? -16.195 2.218 23.648 1.00 70.75 82 LEU A C 1
ATOM 595 O O . LEU A 1 82 ? -17.280 2.738 23.387 1.00 70.75 82 LEU A O 1
ATOM 599 N N . GLN A 1 83 ? -16.107 1.158 24.458 1.00 69.31 83 GLN A N 1
ATOM 600 C CA . GLN A 1 83 ? -17.278 0.561 25.109 1.00 69.31 83 GLN A CA 1
ATOM 601 C C . GLN A 1 83 ? -17.969 1.524 26.079 1.00 69.31 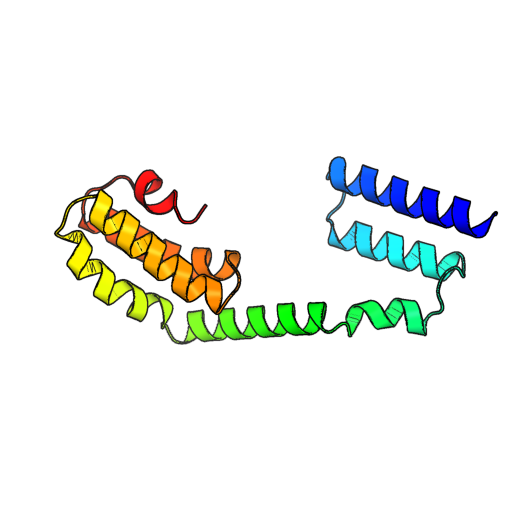83 GLN A C 1
ATOM 603 O O . GLN A 1 83 ? -19.185 1.447 26.250 1.00 69.31 83 GLN A O 1
ATOM 608 N N . HIS A 1 84 ? -17.235 2.468 26.674 1.00 72.62 84 HIS A N 1
ATOM 609 C CA . HIS A 1 84 ? -17.834 3.475 27.549 1.00 72.62 84 HIS A CA 1
ATOM 610 C C . HIS A 1 84 ? -18.738 4.438 26.765 1.00 72.62 84 HIS A C 1
ATOM 612 O O . HIS A 1 84 ? -19.820 4.802 27.224 1.00 72.62 84 HIS A O 1
ATOM 618 N N . PHE A 1 85 ? -18.342 4.769 25.534 1.00 71.25 85 PHE A N 1
ATOM 619 C CA . PHE A 1 85 ? -19.105 5.629 24.628 1.00 71.25 85 PHE A CA 1
ATOM 620 C C . PHE A 1 85 ? -20.265 4.898 23.939 1.00 71.25 85 PHE A C 1
ATOM 622 O O . PHE A 1 85 ? -21.207 5.545 23.482 1.00 71.25 85 PHE A O 1
ATOM 629 N N . ALA A 1 86 ? -20.262 3.559 23.927 1.00 66.69 86 ALA A N 1
ATOM 630 C CA . ALA A 1 86 ? -21.364 2.748 23.400 1.00 66.69 86 ALA A CA 1
ATOM 631 C C . ALA A 1 86 ? -22.673 2.902 24.197 1.00 66.69 86 ALA A C 1
ATOM 633 O O . ALA A 1 86 ? -23.745 2.620 23.666 1.00 66.69 86 ALA A O 1
ATOM 634 N N . ARG A 1 87 ? -22.593 3.382 25.448 1.00 67.38 87 ARG A N 1
ATOM 635 C CA . ARG A 1 87 ? -23.756 3.753 26.275 1.00 67.38 87 ARG A CA 1
ATOM 636 C C . ARG A 1 87 ? -24.388 5.092 25.875 1.00 67.38 87 ARG A C 1
ATOM 638 O O . ARG A 1 87 ? -25.524 5.355 26.254 1.00 67.38 87 ARG A O 1
ATOM 645 N N . GLY A 1 88 ? -23.659 5.934 25.141 1.00 71.19 88 GLY A N 1
ATOM 646 C CA . GLY A 1 88 ? -24.149 7.205 24.610 1.00 71.19 88 GLY A CA 1
ATOM 647 C C . GLY A 1 88 ? -24.897 7.051 23.280 1.00 71.19 88 GLY A C 1
ATOM 648 O O . GLY A 1 88 ? -25.206 5.945 22.834 1.00 71.19 88 GLY A O 1
ATOM 649 N N . GLY A 1 89 ? -25.183 8.172 22.613 1.00 80.00 89 GLY A N 1
ATOM 650 C CA . GLY A 1 89 ? -25.842 8.198 21.299 1.00 80.00 89 GLY A CA 1
ATOM 651 C C . GLY A 1 89 ? -25.001 7.597 20.160 1.00 80.00 89 GLY A C 1
ATOM 652 O O . GLY A 1 89 ? -23.787 7.439 20.279 1.00 80.00 89 GLY A O 1
ATOM 653 N N . GLU A 1 90 ? -25.645 7.270 19.034 1.00 79.81 90 GLU A N 1
ATOM 654 C CA . GLU A 1 90 ? -24.982 6.726 17.830 1.00 79.81 90 GLU A CA 1
ATOM 655 C C . GLU A 1 90 ? -23.911 7.678 17.297 1.00 79.81 90 GLU A C 1
ATOM 657 O O . GLU A 1 90 ? -22.793 7.247 17.032 1.00 79.81 90 GLU A O 1
ATOM 662 N N . ALA A 1 91 ? -24.204 8.981 17.272 1.00 82.25 91 ALA A N 1
ATOM 663 C CA . ALA A 1 91 ? -23.255 10.011 16.864 1.00 82.25 91 ALA A CA 1
ATOM 664 C C . ALA A 1 91 ? -21.982 10.030 17.729 1.00 82.25 91 ALA A C 1
ATOM 666 O O . ALA A 1 91 ? -20.882 10.132 17.197 1.00 82.25 91 ALA A O 1
ATOM 667 N N . VAL A 1 92 ? -22.108 9.870 19.052 1.00 84.44 92 VAL A N 1
ATOM 668 C CA . VAL A 1 92 ? -20.953 9.852 19.969 1.00 84.44 92 VAL A CA 1
ATOM 669 C C . VAL A 1 92 ? -20.073 8.631 19.702 1.00 84.44 92 VAL A C 1
ATOM 671 O O . VAL A 1 92 ? -18.850 8.740 19.687 1.00 84.44 92 VAL A O 1
ATOM 674 N N . LEU A 1 93 ? -20.694 7.480 19.438 1.00 82.31 93 LEU A N 1
ATOM 675 C CA . LEU A 1 93 ? -19.983 6.245 19.122 1.00 82.31 93 LEU A CA 1
ATOM 676 C C . LEU A 1 93 ? -19.238 6.338 17.786 1.00 82.31 93 LEU A C 1
ATOM 678 O O . LEU A 1 93 ? -18.082 5.933 17.700 1.00 82.31 93 LEU A O 1
ATOM 682 N N . VAL A 1 94 ? -19.884 6.909 16.767 1.00 83.81 94 VAL A N 1
ATOM 683 C CA . VAL A 1 94 ? -19.283 7.153 15.450 1.00 83.81 94 VAL A CA 1
ATOM 684 C C . VAL A 1 94 ? -18.112 8.131 15.559 1.00 83.81 94 VAL A C 1
ATOM 686 O O . VAL A 1 94 ? -17.037 7.833 15.052 1.00 83.81 94 VAL A O 1
ATOM 689 N N . ILE A 1 95 ? -18.264 9.246 16.280 1.00 85.75 95 ILE A N 1
ATOM 690 C CA . ILE A 1 95 ? -17.178 10.219 16.493 1.00 85.75 95 ILE A CA 1
ATOM 691 C C . ILE A 1 95 ? -16.004 9.580 17.246 1.00 85.75 95 ILE A C 1
ATOM 693 O O . ILE A 1 95 ? -14.846 9.800 16.884 1.00 85.75 95 ILE A O 1
ATOM 697 N N . ALA A 1 96 ? -16.278 8.757 18.261 1.00 84.44 96 ALA A N 1
ATOM 698 C CA . ALA A 1 96 ? -15.240 8.040 18.996 1.00 84.44 96 ALA A CA 1
ATOM 699 C C . ALA A 1 96 ? -14.484 7.054 18.088 1.00 84.44 96 ALA A C 1
ATOM 701 O O . ALA A 1 96 ? -13.254 7.016 18.120 1.00 84.44 96 ALA A O 1
ATOM 702 N N . LEU A 1 97 ? -15.202 6.309 17.238 1.00 84.19 97 LEU A N 1
ATOM 703 C CA . LEU A 1 97 ? -14.613 5.410 16.240 1.00 84.19 97 LEU A CA 1
ATOM 704 C C . LEU A 1 97 ? -13.770 6.172 15.214 1.00 84.19 97 LEU A C 1
ATOM 706 O O . LEU A 1 97 ? -12.645 5.765 14.946 1.00 84.19 97 LEU A O 1
ATOM 710 N N . MET A 1 98 ? -14.265 7.301 14.699 1.00 85.69 98 MET A N 1
ATOM 711 C CA . MET A 1 98 ? -13.525 8.164 13.772 1.00 85.69 98 MET A CA 1
ATOM 712 C C . MET A 1 98 ? -12.254 8.726 14.405 1.00 85.69 98 MET A C 1
ATOM 714 O O . MET A 1 98 ? -11.201 8.720 13.778 1.00 85.69 98 MET A O 1
ATOM 718 N N . THR A 1 99 ? -12.326 9.168 15.661 1.00 85.06 99 THR A N 1
ATOM 719 C CA . THR A 1 99 ? -11.162 9.691 16.391 1.00 85.06 99 THR A CA 1
ATOM 720 C C . THR A 1 99 ? -10.119 8.598 16.608 1.00 85.06 99 THR A C 1
ATOM 722 O O . THR A 1 99 ? -8.937 8.803 16.338 1.00 85.06 99 THR A O 1
ATOM 725 N N . ALA A 1 100 ? -10.552 7.411 17.042 1.00 81.44 100 ALA A N 1
ATOM 726 C CA . ALA A 1 100 ? -9.666 6.268 17.228 1.00 81.44 100 ALA A CA 1
ATOM 727 C C . ALA A 1 100 ? -9.022 5.832 15.903 1.00 81.44 100 ALA A C 1
ATOM 729 O O . ALA A 1 100 ? -7.807 5.647 15.848 1.00 81.44 100 ALA A O 1
ATOM 730 N N . ALA A 1 101 ? -9.814 5.735 14.830 1.00 82.00 101 ALA A N 1
ATOM 731 C CA . ALA A 1 101 ? -9.328 5.420 13.493 1.00 82.00 101 ALA A CA 1
ATOM 732 C C . ALA A 1 101 ? -8.344 6.476 12.985 1.00 82.00 101 ALA A C 1
ATOM 734 O O . ALA A 1 101 ? -7.306 6.114 12.449 1.00 82.00 101 ALA A O 1
ATOM 735 N N . SER A 1 102 ? -8.609 7.765 13.209 1.00 83.12 102 SER A N 1
ATOM 736 C CA . SER A 1 102 ? -7.725 8.858 12.797 1.00 83.12 102 SER A CA 1
ATOM 737 C C . SER A 1 102 ? -6.382 8.831 13.528 1.00 83.12 102 SER A C 1
ATOM 739 O O . SER A 1 102 ? -5.349 8.988 12.883 1.00 83.12 102 SER A O 1
ATOM 741 N N . ILE A 1 103 ? -6.372 8.614 14.848 1.00 81.56 103 ILE A N 1
ATOM 742 C CA . ILE A 1 103 ? -5.128 8.512 15.631 1.00 81.56 103 ILE A CA 1
ATOM 743 C C . ILE A 1 103 ? -4.316 7.307 15.165 1.00 81.56 103 ILE A C 1
ATOM 745 O O . ILE A 1 103 ? -3.106 7.402 14.971 1.00 81.56 103 ILE A O 1
ATOM 749 N N . LEU A 1 104 ? -4.985 6.173 14.956 1.00 75.94 104 LEU A N 1
ATOM 750 C CA . LEU A 1 104 ? -4.317 4.966 14.500 1.00 75.94 104 LEU A CA 1
ATOM 751 C C . LEU A 1 104 ? -3.814 5.131 13.059 1.00 75.94 104 LEU A C 1
ATOM 753 O O . LEU A 1 104 ? -2.682 4.766 12.770 1.00 75.94 104 LEU A O 1
ATOM 757 N N . SER A 1 105 ? -4.594 5.775 12.188 1.00 79.50 105 SER A N 1
ATOM 758 C CA . SER A 1 105 ? -4.236 6.048 10.791 1.00 79.50 105 SER A CA 1
ATOM 759 C C . SER A 1 105 ? -3.103 7.061 10.636 1.00 79.50 105 SER A C 1
ATOM 761 O O . SER A 1 105 ? -2.483 7.115 9.577 1.00 79.50 105 SER A O 1
ATOM 763 N N . ALA A 1 106 ? -2.822 7.863 11.664 1.00 74.25 106 ALA A N 1
ATOM 764 C CA . ALA A 1 106 ? -1.637 8.714 11.700 1.00 74.25 106 ALA A CA 1
ATOM 765 C C . ALA A 1 106 ? -0.348 7.908 11.950 1.00 74.25 106 ALA A C 1
ATOM 767 O O . ALA A 1 106 ? 0.740 8.369 11.616 1.00 74.25 106 ALA A O 1
ATOM 768 N N . LEU A 1 107 ? -0.462 6.712 12.540 1.00 68.12 107 LEU A N 1
ATOM 769 C CA . LEU A 1 107 ? 0.666 5.852 12.910 1.00 68.12 107 LEU A CA 1
ATOM 770 C C . LEU A 1 107 ? 0.856 4.673 11.946 1.00 68.12 107 LEU A C 1
ATOM 772 O O . LEU A 1 107 ? 1.975 4.200 11.759 1.00 68.12 107 LEU A O 1
ATOM 776 N N . ILE A 1 108 ? -0.231 4.178 11.355 1.00 72.75 108 ILE A N 1
ATOM 777 C CA . ILE A 1 108 ? -0.265 3.012 10.4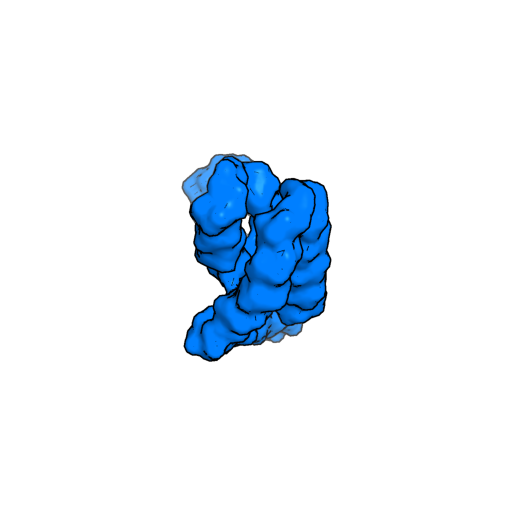62 1.00 72.75 108 ILE A CA 1
ATOM 778 C C . ILE A 1 108 ? -1.178 3.278 9.257 1.00 72.75 108 ILE A C 1
ATOM 780 O O . ILE A 1 108 ? -2.015 4.173 9.292 1.00 72.75 108 ILE A O 1
ATOM 784 N N . ASN A 1 109 ? -1.042 2.507 8.174 1.00 73.00 109 ASN A N 1
ATOM 785 C CA . ASN A 1 109 ? -1.875 2.709 6.986 1.00 73.00 109 ASN A CA 1
ATOM 786 C C . ASN A 1 109 ? -3.364 2.401 7.250 1.00 73.00 109 ASN A C 1
ATOM 788 O O . ASN A 1 109 ? -3.717 1.537 8.057 1.00 73.00 109 ASN A O 1
ATOM 792 N N . THR A 1 110 ? -4.242 3.068 6.504 1.00 76.75 110 THR A N 1
ATOM 793 C CA . THR A 1 110 ? -5.707 2.974 6.632 1.00 76.75 110 THR A CA 1
ATOM 794 C C . THR A 1 110 ? -6.238 1.539 6.525 1.00 76.75 110 THR A C 1
ATOM 796 O O . THR A 1 110 ? -7.120 1.156 7.291 1.00 76.75 110 THR A O 1
ATOM 799 N N . THR A 1 111 ? -5.657 0.702 5.655 1.00 75.75 111 THR A N 1
ATOM 800 C CA . THR A 1 111 ? -6.047 -0.713 5.499 1.00 75.75 111 THR A CA 1
ATOM 801 C C . THR A 1 111 ? -5.843 -1.518 6.783 1.00 75.75 111 THR A C 1
ATOM 803 O O . THR A 1 111 ? -6.698 -2.318 7.161 1.00 75.75 111 THR A O 1
ATOM 806 N N . THR A 1 112 ? -4.734 -1.292 7.491 1.00 70.06 112 THR A N 1
ATOM 807 C CA . THR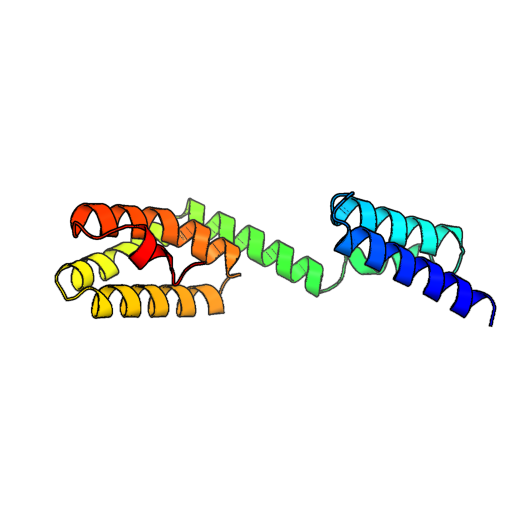 A 1 112 ? -4.476 -1.967 8.768 1.00 70.06 112 THR A CA 1
ATOM 808 C C . THR A 1 112 ? -5.425 -1.480 9.852 1.00 70.06 112 THR A C 1
ATOM 810 O O . THR A 1 112 ? -5.937 -2.287 10.626 1.00 70.06 112 T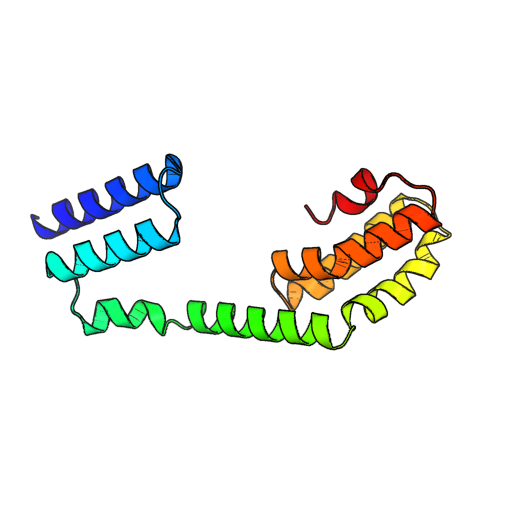HR A O 1
ATOM 813 N N . VAL A 1 113 ? -5.668 -0.169 9.921 1.00 78.12 113 VAL A N 1
ATOM 814 C CA . VAL A 1 113 ? -6.595 0.416 10.900 1.00 78.12 113 VAL A CA 1
ATOM 815 C C . VAL A 1 113 ? -7.977 -0.208 10.763 1.00 78.12 113 VAL A C 1
ATOM 817 O O . VAL A 1 113 ? -8.553 -0.636 11.763 1.00 78.12 113 VAL A O 1
ATOM 820 N N . ALA A 1 114 ? -8.476 -0.323 9.530 1.00 78.38 114 ALA A N 1
ATOM 821 C CA . ALA A 1 114 ? -9.751 -0.967 9.247 1.00 78.38 114 ALA A CA 1
ATOM 822 C C . ALA A 1 114 ? -9.755 -2.434 9.706 1.00 78.38 114 ALA A C 1
ATOM 824 O O . ALA A 1 114 ? -10.672 -2.841 10.418 1.00 78.38 114 ALA A O 1
ATOM 825 N N . ALA A 1 115 ? -8.712 -3.210 9.388 1.00 75.31 115 ALA A N 1
ATOM 826 C CA . ALA A 1 115 ? -8.596 -4.608 9.814 1.00 75.31 115 ALA A CA 1
ATOM 827 C C . ALA A 1 115 ? -8.582 -4.773 11.349 1.00 75.31 115 ALA A C 1
ATOM 829 O O . ALA A 1 115 ? -9.172 -5.712 11.882 1.00 75.31 115 ALA A O 1
ATOM 830 N N . ILE A 1 116 ? -7.948 -3.838 12.060 1.00 76.62 116 ILE A N 1
ATOM 831 C CA . ILE A 1 116 ? -7.847 -3.810 13.524 1.00 76.62 116 ILE A CA 1
ATOM 832 C C . ILE A 1 116 ? -9.176 -3.428 14.182 1.00 76.62 116 ILE A C 1
ATOM 834 O O . ILE A 1 116 ? -9.594 -4.057 15.157 1.00 76.62 116 ILE A O 1
ATOM 838 N N . LEU A 1 117 ? -9.836 -2.388 13.675 1.00 79.75 117 LEU A N 1
ATOM 839 C CA . LEU A 1 117 ? -11.038 -1.844 14.294 1.00 79.75 117 LEU A CA 1
ATOM 840 C C . LEU A 1 117 ? -12.300 -2.611 13.896 1.00 79.75 117 LEU A C 1
ATOM 842 O O . LEU A 1 117 ? -13.240 -2.645 14.681 1.00 79.75 117 LEU A O 1
ATOM 846 N N . MET A 1 118 ? -12.342 -3.264 12.731 1.00 84.25 118 MET A N 1
ATOM 847 C CA . MET A 1 118 ? -13.517 -4.004 12.248 1.00 84.25 118 MET A CA 1
ATOM 848 C C . MET A 1 118 ? -14.091 -4.997 13.278 1.00 84.25 118 MET A C 1
ATOM 850 O O . MET A 1 118 ? -15.283 -4.886 13.578 1.00 84.25 118 MET A O 1
ATOM 854 N N . PRO A 1 119 ? -13.309 -5.916 13.886 1.00 75.38 119 PRO A N 1
ATOM 855 C CA . PRO A 1 119 ? -13.846 -6.825 14.900 1.00 75.38 119 PRO A CA 1
ATOM 856 C C . PRO A 1 119 ? -14.342 -6.088 16.155 1.00 75.38 119 PRO A C 1
ATOM 858 O O . PRO A 1 119 ? -15.383 -6.455 16.702 1.00 75.38 119 PRO A O 1
ATOM 861 N N . ALA A 1 120 ? -13.654 -5.023 16.586 1.00 78.19 120 ALA A N 1
ATOM 862 C CA . ALA A 1 120 ? -14.070 -4.216 17.733 1.00 78.19 120 ALA A CA 1
ATOM 863 C C . ALA A 1 120 ? -15.394 -3.483 17.459 1.00 78.19 120 ALA A C 1
ATOM 865 O O . ALA A 1 120 ? -16.308 -3.524 18.280 1.00 78.19 120 ALA A O 1
ATOM 866 N N . THR A 1 121 ? -15.536 -2.879 16.279 1.00 82.50 121 THR A N 1
ATOM 867 C CA . THR A 1 121 ? -16.754 -2.199 15.825 1.00 82.50 121 THR A CA 1
ATOM 868 C C . THR A 1 121 ? -17.921 -3.172 15.669 1.00 82.50 121 THR A C 1
ATOM 870 O O . THR A 1 121 ? -19.048 -2.840 16.037 1.00 82.50 121 THR A O 1
ATOM 873 N N . MET A 1 122 ? -17.672 -4.395 15.187 1.00 81.88 122 MET A N 1
ATOM 874 C CA . MET A 1 122 ? -18.692 -5.445 15.107 1.00 81.88 122 MET A CA 1
ATOM 875 C C . MET A 1 122 ? -19.197 -5.882 16.488 1.00 81.88 122 MET A C 1
ATOM 877 O O . MET A 1 122 ? -20.407 -6.045 16.661 1.00 81.88 122 MET A O 1
ATOM 881 N N . ASP A 1 123 ? -18.310 -6.054 17.473 1.00 79.81 123 ASP A N 1
ATOM 882 C CA . ASP A 1 123 ? -18.712 -6.373 18.851 1.00 79.81 123 ASP A CA 1
ATOM 883 C C . ASP A 1 123 ? -19.528 -5.224 19.470 1.00 79.81 123 ASP A C 1
ATOM 885 O O . ASP A 1 123 ? -20.580 -5.439 20.075 1.00 79.81 123 ASP A O 1
ATOM 889 N N . LEU A 1 124 ? -19.108 -3.979 19.227 1.00 79.25 124 LEU A N 1
ATOM 890 C CA . LEU A 1 124 ? -19.803 -2.774 19.680 1.00 79.25 124 LEU A CA 1
ATOM 891 C C . LEU A 1 124 ? -21.203 -2.642 19.068 1.00 79.25 124 LEU A C 1
ATOM 893 O O . LEU A 1 124 ? -22.155 -2.302 19.772 1.00 79.25 124 LEU A O 1
ATOM 897 N N . ALA A 1 125 ? -21.349 -2.950 17.777 1.00 83.88 125 ALA A N 1
ATOM 898 C CA . ALA A 1 125 ? -22.632 -2.964 17.078 1.00 83.88 125 ALA A CA 1
ATOM 899 C C . ALA A 1 125 ? -23.595 -3.986 17.699 1.00 83.88 125 ALA A C 1
ATOM 901 O O . ALA A 1 125 ? -24.740 -3.651 18.005 1.00 83.88 125 ALA A O 1
ATOM 902 N N . ARG A 1 126 ? -23.106 -5.205 17.975 1.00 81.06 126 ARG A N 1
ATOM 903 C CA . ARG A 1 126 ? -23.892 -6.268 18.624 1.00 81.06 126 ARG A CA 1
ATOM 904 C C . ARG A 1 126 ? -24.343 -5.872 20.029 1.00 81.06 126 ARG A C 1
ATOM 906 O O . ARG A 1 126 ? -25.509 -6.054 20.360 1.00 81.06 126 ARG A O 1
ATOM 913 N N . ARG A 1 127 ? -23.446 -5.300 20.840 1.00 77.25 127 ARG A N 1
ATOM 914 C CA . ARG A 1 127 ? -23.749 -4.882 22.223 1.00 77.25 127 ARG A CA 1
ATOM 915 C C . ARG A 1 127 ? -24.674 -3.670 22.307 1.00 77.25 127 ARG A C 1
ATOM 917 O O . ARG A 1 127 ? -25.465 -3.583 23.238 1.00 77.25 127 ARG A O 1
ATOM 924 N N . SER A 1 128 ? -24.561 -2.733 21.367 1.00 77.44 128 SER A N 1
ATOM 925 C CA . SER A 1 128 ? -25.390 -1.519 21.329 1.00 77.44 128 SER A CA 1
ATOM 926 C C . SER A 1 128 ? -26.716 -1.698 20.579 1.00 77.44 128 SER A C 1
ATOM 928 O O . SER A 1 128 ? -27.522 -0.771 20.560 1.00 77.44 128 SER A O 1
ATOM 930 N N . GLY A 1 129 ? -26.954 -2.863 19.961 1.00 79.62 129 GLY A N 1
ATOM 931 C CA . GLY A 1 129 ? -28.151 -3.133 19.158 1.00 79.62 129 GLY A CA 1
ATOM 932 C C . GLY A 1 129 ? -28.239 -2.295 17.876 1.00 79.62 129 GLY A C 1
ATOM 933 O O . GLY A 1 129 ? -29.328 -2.112 17.336 1.00 79.62 129 GLY A O 1
ATOM 934 N N . ARG A 1 130 ? -27.113 -1.746 17.400 1.00 82.44 130 ARG A N 1
ATOM 935 C CA . ARG A 1 130 ? -27.061 -0.826 16.254 1.00 82.44 130 ARG A CA 1
ATOM 936 C C . ARG A 1 130 ? -26.641 -1.544 14.968 1.00 82.44 130 ARG A C 1
ATOM 938 O O . ARG A 1 130 ? -25.866 -2.499 15.033 1.00 82.44 130 ARG A O 1
ATOM 945 N N . PRO A 1 131 ? -27.088 -1.076 13.786 1.00 83.06 131 PRO A N 1
ATOM 946 C CA . PRO A 1 131 ? -26.706 -1.681 12.515 1.00 83.06 131 PRO A CA 1
ATOM 947 C C . PRO A 1 131 ? -25.183 -1.607 12.299 1.00 83.06 131 PRO A C 1
ATOM 949 O O . PRO A 1 131 ? -24.636 -0.500 12.275 1.00 83.06 131 PRO A O 1
ATOM 952 N N . PRO A 1 132 ? -24.489 -2.739 12.062 1.00 81.06 132 PRO A N 1
ATOM 953 C CA . PRO A 1 132 ? -23.045 -2.749 11.822 1.00 81.06 132 PRO A CA 1
ATOM 954 C C . PRO A 1 132 ? -22.638 -1.854 10.651 1.00 81.06 132 PRO A C 1
ATOM 956 O O . PRO A 1 132 ? -21.646 -1.145 10.741 1.00 81.06 132 PRO A O 1
ATOM 959 N N . ALA A 1 133 ? -23.444 -1.819 9.584 1.00 82.38 133 ALA A N 1
ATOM 960 C CA . ALA A 1 133 ? -23.175 -1.011 8.396 1.00 82.38 133 ALA A CA 1
ATOM 961 C C . ALA A 1 133 ? -23.003 0.488 8.706 1.00 82.38 133 ALA A C 1
ATOM 963 O O . ALA A 1 133 ? -22.144 1.136 8.119 1.00 82.38 133 ALA A O 1
ATOM 964 N N . ARG A 1 134 ? -23.769 1.039 9.661 1.00 81.44 134 ARG A N 1
ATOM 965 C CA . ARG A 1 134 ? -23.655 2.456 10.046 1.00 81.44 134 ARG A CA 1
ATOM 966 C C . ARG A 1 134 ? -22.402 2.738 10.868 1.00 81.44 134 ARG A C 1
ATOM 968 O O . ARG A 1 134 ? -21.784 3.781 10.700 1.00 81.44 134 ARG A O 1
ATOM 975 N N . LEU A 1 135 ? -22.012 1.798 11.726 1.00 80.12 135 LEU A N 1
ATOM 976 C CA . LEU A 1 135 ? -20.814 1.923 12.560 1.00 80.12 135 LEU A CA 1
ATOM 977 C C . LEU A 1 135 ? -19.521 1.618 11.792 1.00 80.12 135 LEU A C 1
ATOM 979 O O . LEU A 1 135 ? -18.461 2.090 12.186 1.00 80.12 135 LEU A O 1
ATOM 983 N N . LEU A 1 136 ? -19.608 0.853 10.702 1.00 82.94 136 LEU A N 1
ATOM 984 C CA . LEU A 1 136 ? -18.487 0.538 9.814 1.00 82.94 136 LEU A CA 1
ATOM 985 C C . LEU A 1 136 ? -18.270 1.589 8.716 1.00 82.94 136 LEU A C 1
ATOM 987 O O . LEU A 1 136 ? -17.165 1.667 8.194 1.00 82.94 136 LEU A O 1
ATOM 991 N N . MET A 1 137 ? -19.275 2.415 8.395 1.00 82.62 137 MET A N 1
ATOM 992 C CA . MET A 1 137 ? -19.189 3.470 7.371 1.00 82.62 137 MET A CA 1
ATOM 993 C C . MET A 1 137 ? -17.957 4.394 7.503 1.00 82.62 137 MET A C 1
ATOM 995 O O . MET A 1 137 ? -17.362 4.701 6.478 1.00 82.62 137 MET A O 1
ATOM 999 N N . PRO A 1 138 ? -17.508 4.804 8.706 1.00 74.12 138 PRO A N 1
ATOM 1000 C CA . PRO A 1 138 ? -16.322 5.654 8.843 1.00 74.12 138 PRO A CA 1
ATOM 1001 C C . PRO A 1 138 ? -14.984 4.937 8.615 1.00 74.12 138 PRO A C 1
ATOM 1003 O O . PRO A 1 138 ? -13.937 5.572 8.695 1.00 74.12 138 PRO A O 1
ATOM 1006 N N . MET A 1 139 ? -15.006 3.617 8.422 1.00 68.31 139 MET A N 1
ATOM 1007 C CA . MET A 1 139 ? -13.816 2.782 8.220 1.00 68.31 139 MET A CA 1
ATOM 1008 C C . MET A 1 139 ? -13.739 2.198 6.803 1.00 68.31 139 MET A C 1
ATOM 1010 O O . MET A 1 139 ? -12.880 1.350 6.557 1.00 68.31 139 MET A O 1
ATOM 1014 N N . ALA A 1 140 ? -14.662 2.604 5.925 1.00 60.34 140 ALA A N 1
ATOM 1015 C CA . ALA A 1 140 ? -14.687 2.267 4.505 1.00 60.34 140 ALA A CA 1
ATOM 1016 C C . ALA A 1 140 ? -13.827 3.236 3.684 1.00 60.34 140 ALA A C 1
ATOM 1018 O O . ALA A 1 140 ? -13.717 4.417 4.087 1.00 60.34 140 ALA A O 1
#

Sequence (140 aa):
MLPLVILLVIVLTALVLFIGGWLPVDVVGLMVLAALALTGLVSPEEAMAGFSSPAVITVWAMFILSAGLTRTGVAYRIGQPLQHFARGGEAVLVIALMTAASILSALINTTTVAAILMPATMDLARRSGRPPARLLMPMA

Secondary structure (DSSP, 8-state):
-HHHHHHHHHHHHHHHHHHHT-S-HHHHHHHHHHHHHHTTSS-HHHHHHTTT-HHHHHHHHHHHHHHHHHHTTHHHHHHHHHHHHTTS-HHHHHHHHHHHHHHHHHHS-HHHHHHHHHHHHHHHHHHHT--HHHHHGGG-

Solvent-accessible surface area (backbone atoms only — not comparable to full-atom values): 7864 Å² total; per-residue (Å²): 111,70,69,60,52,52,51,49,51,52,52,52,51,51,50,50,42,62,75,65,59,81,54,60,68,70,58,52,52,51,51,51,53,51,50,37,45,76,68,63,79,37,52,74,67,60,62,51,47,62,72,73,28,71,66,48,53,48,54,52,51,40,53,51,50,43,52,50,41,60,73,70,40,48,43,58,60,62,41,54,66,52,56,67,38,51,78,53,56,70,68,54,36,46,50,51,50,44,51,53,45,51,60,45,39,75,77,36,55,61,71,50,41,33,66,45,44,47,63,47,49,48,52,50,19,65,76,58,76,46,65,48,70,70,67,43,51,81,62,109

Nearest PDB structures (foldseek):
  4f35-assembly2_A  TM=7.658E-01  e=6.522E-01  Vibrio cholerae
  8w6g-assembly1_B  TM=6.027E-01  e=8.016E-01  Homo sapiens
  4f35-assembly1_C  TM=4.655E-01  e=1.150E+00  Vibrio cholerae
  7v1k-assembly1_A-2  TM=3.989E-01  e=6.304E+00  Homo sapiens
  6xns-assembly2_D  TM=2.774E-01  e=5.987E+00  synthetic construct

Foldseek 3Di:
DVLVVLLVVLVVVLVCCVVVVPDPNVVSLVVSLVSCPVVVVADPVRSCVVCVDPVNVVLVVLVVVLVVCVVVCVLVVLLPVLLVQLVDDPVSSLVSLLVSLVVVCVVHPLVSSLVSNLVSLVVSCVVSVHDSCSSSVSSD